Protein AF-A0A2E7HS59-F1 (afdb_monomer_lite)

Radius of gyration: 19.5 Å; chains: 1; bounding box: 44×32×65 Å

Foldseek 3Di:
DPPPPVVPCPPDVVVVVVVLQVVQLVCLLPVQLVCVLVVCVVVVPVVSVVDDSVCCCCVQQPDPDDDPDVRNVVSVCSSCVSVVVVVVVVVVVVVVVVVD

Sequence (100 aa):
MQGHEVIKNEITDWSKELWFALFFLTTGFTIWPLMVYFLGQALGLEYFSGMHLRTWAESKVYFLANDGFVRPIVRLLFLCSPYLLSLLIRFCLFYSRRNA

pLDDT: mean 82.04, std 13.68, range [43.88, 93.62]

Structure (mmCIF, N/CA/C/O backbone):
data_AF-A0A2E7HS59-F1
#
_entry.id   AF-A0A2E7HS59-F1
#
loop_
_atom_site.group_PDB
_atom_site.id
_atom_site.type_symbol
_atom_site.label_atom_id
_atom_site.label_alt_id
_atom_site.label_comp_id
_atom_site.label_asym_id
_atom_site.label_entity_id
_atom_site.label_seq_id
_atom_site.pdbx_PDB_ins_code
_atom_site.Cartn_x
_atom_site.Cartn_y
_atom_site.Cartn_z
_atom_site.occupancy
_atom_site.B_iso_or_equiv
_atom_site.auth_seq_id
_atom_site.auth_comp_id
_atom_site.auth_asym_id
_atom_site.auth_atom_id
_atom_site.pdbx_PDB_model_num
ATOM 1 N N . MET A 1 1 ? -11.972 8.245 48.141 1.00 46.62 1 MET A N 1
ATOM 2 C CA . MET A 1 1 ? -11.810 9.163 46.989 1.00 46.62 1 MET A CA 1
ATOM 3 C C . MET A 1 1 ? -11.217 8.393 45.810 1.00 46.62 1 MET A C 1
ATOM 5 O O . MET A 1 1 ? -10.053 8.565 45.497 1.00 46.62 1 MET A O 1
ATOM 9 N N . GLN A 1 2 ? -11.981 7.474 45.209 1.00 43.88 2 GLN A N 1
ATOM 10 C CA . GLN A 1 2 ? -11.437 6.515 44.227 1.00 43.88 2 GLN A CA 1
ATOM 11 C C . GLN A 1 2 ? -12.482 6.085 43.181 1.00 43.88 2 GLN A C 1
ATOM 13 O O . GLN A 1 2 ? -12.377 5.023 42.586 1.00 43.88 2 GLN A O 1
ATOM 18 N N . GLY A 1 3 ? -13.534 6.893 42.999 1.00 46.84 3 GLY A N 1
ATOM 19 C CA . GLY A 1 3 ? -14.658 6.584 42.104 1.00 46.84 3 GLY A CA 1
ATOM 20 C C . GLY A 1 3 ? -14.696 7.410 40.816 1.00 46.84 3 GLY A C 1
ATOM 21 O O . GLY A 1 3 ? -15.543 7.157 39.973 1.00 46.84 3 GLY A O 1
ATOM 22 N N . HIS A 1 4 ? -13.801 8.393 40.656 1.00 44.78 4 HIS A N 1
ATOM 23 C CA . HIS A 1 4 ? -13.846 9.348 39.538 1.00 44.78 4 HIS A CA 1
ATOM 24 C C . HIS A 1 4 ? -12.754 9.142 38.475 1.00 44.78 4 HIS A C 1
ATOM 26 O O . HIS A 1 4 ? -12.837 9.747 37.410 1.00 44.78 4 HIS A O 1
ATOM 32 N N . GLU A 1 5 ? -11.757 8.283 38.720 1.00 49.62 5 GLU A N 1
ATOM 33 C CA . GLU A 1 5 ? -10.666 8.037 37.756 1.00 49.62 5 GLU A CA 1
ATOM 34 C C . GLU A 1 5 ? -10.918 6.845 36.819 1.00 49.62 5 GLU A C 1
ATOM 36 O O . GLU A 1 5 ? -10.307 6.754 35.758 1.00 49.62 5 GLU A O 1
ATOM 41 N N . VAL A 1 6 ? -11.856 5.953 37.155 1.00 54.97 6 VAL A N 1
ATOM 42 C CA . VAL A 1 6 ? -12.132 4.744 36.354 1.00 54.97 6 VAL A CA 1
ATOM 43 C C . VAL A 1 6 ? -12.937 5.067 35.088 1.00 54.97 6 VAL A C 1
ATOM 45 O O . VAL A 1 6 ? -12.735 4.453 34.047 1.00 54.97 6 VAL A O 1
ATOM 48 N N . ILE A 1 7 ? -13.783 6.099 35.131 1.00 54.34 7 ILE A N 1
ATOM 49 C CA . ILE A 1 7 ? -14.759 6.393 34.067 1.00 54.34 7 ILE A CA 1
ATOM 50 C C . ILE A 1 7 ? -14.093 6.992 32.809 1.00 54.34 7 ILE A C 1
ATOM 52 O O . ILE A 1 7 ? -14.676 6.990 31.728 1.00 54.34 7 ILE A O 1
ATOM 56 N N . LYS A 1 8 ? -12.847 7.483 32.897 1.00 46.22 8 LYS A N 1
ATOM 57 C CA . LYS A 1 8 ? -12.182 8.152 31.763 1.00 46.22 8 LYS A CA 1
ATOM 58 C C . LYS A 1 8 ? -11.378 7.209 30.853 1.00 46.22 8 LYS A C 1
ATOM 60 O O . LYS A 1 8 ? -11.080 7.590 29.725 1.00 46.22 8 LYS A O 1
ATOM 65 N N . ASN A 1 9 ? -11.065 5.989 31.297 1.00 50.50 9 ASN A N 1
ATOM 66 C CA . ASN A 1 9 ? -10.234 5.043 30.535 1.00 50.50 9 ASN A CA 1
ATOM 67 C C . ASN A 1 9 ? -11.028 4.061 29.652 1.00 50.50 9 ASN A C 1
ATOM 69 O O . ASN A 1 9 ? -10.428 3.347 28.857 1.00 50.50 9 ASN A O 1
ATOM 73 N N . GLU A 1 10 ? -12.361 4.037 29.732 1.00 53.66 10 GLU A N 1
ATOM 74 C CA . GLU A 1 10 ? -13.192 3.081 28.976 1.00 53.66 10 GLU A CA 1
ATOM 75 C C . GLU A 1 10 ? -13.559 3.520 27.548 1.00 53.66 10 GLU A C 1
ATOM 77 O O . GLU A 1 10 ? -14.117 2.731 26.789 1.00 53.66 10 GLU A O 1
ATOM 82 N N . ILE A 1 11 ? -13.260 4.758 27.140 1.00 57.09 11 ILE A N 1
ATOM 83 C CA . ILE A 1 11 ? -13.816 5.302 25.887 1.00 57.09 11 ILE A CA 1
ATOM 84 C C . ILE A 1 11 ? -13.030 4.852 24.645 1.00 57.09 11 ILE A C 1
ATOM 86 O O . ILE A 1 11 ? -13.616 4.740 23.573 1.00 57.09 11 ILE A O 1
ATOM 90 N N . THR A 1 12 ? -11.733 4.551 24.749 1.00 61.94 12 THR A N 1
ATOM 91 C CA . THR A 1 12 ? -10.918 3.931 23.684 1.00 61.94 12 THR A CA 1
ATOM 92 C C . THR A 1 12 ? -9.586 3.501 24.289 1.00 61.94 12 THR A C 1
ATOM 94 O O . THR A 1 12 ? -8.860 4.330 24.834 1.00 61.94 12 THR A O 1
ATOM 97 N N . ASP A 1 13 ? -9.238 2.220 24.164 1.00 80.69 13 ASP A N 1
ATOM 98 C CA . ASP A 1 13 ? -7.913 1.711 24.526 1.00 80.69 13 ASP A CA 1
ATOM 99 C C . ASP A 1 13 ? -6.881 2.222 23.503 1.00 80.69 13 ASP A C 1
ATOM 101 O O . ASP A 1 13 ? -6.552 1.558 22.515 1.00 80.69 13 ASP A O 1
ATOM 105 N N . TRP A 1 14 ? -6.382 3.442 23.714 1.00 81.25 14 TRP A N 1
ATOM 106 C CA . TRP A 1 14 ? -5.438 4.106 22.808 1.00 81.25 14 TRP A CA 1
ATOM 107 C C . TRP A 1 14 ? -4.182 3.276 22.546 1.00 81.25 14 TRP A C 1
ATOM 109 O O . TRP A 1 14 ? -3.641 3.305 21.443 1.00 81.25 14 TRP A O 1
ATOM 119 N N . SER A 1 15 ? -3.746 2.478 23.524 1.00 84.31 15 SER A N 1
ATOM 120 C CA . SER A 1 15 ? -2.634 1.544 23.353 1.00 84.31 15 SER A CA 1
ATOM 121 C C . SER A 1 15 ? -2.938 0.466 22.312 1.00 84.31 15 SER A C 1
ATOM 123 O O . SER A 1 15 ? -2.078 0.169 21.486 1.00 84.31 15 SER A O 1
ATOM 125 N N . LYS A 1 16 ? -4.151 -0.104 22.302 1.00 84.19 16 LYS A N 1
ATOM 126 C CA . LYS A 1 16 ? -4.541 -1.117 21.306 1.00 84.19 16 LYS A CA 1
ATOM 127 C C . LYS A 1 16 ? -4.628 -0.508 19.913 1.00 84.19 16 LYS A C 1
ATOM 129 O O . LYS A 1 16 ? -4.155 -1.120 18.960 1.00 84.19 16 LYS A O 1
ATOM 134 N N . GLU A 1 17 ? -5.182 0.697 19.799 1.00 85.69 17 GLU A N 1
ATOM 135 C CA . GLU A 1 17 ? -5.299 1.377 18.508 1.00 85.69 17 GLU A CA 1
ATOM 136 C C . GLU A 1 17 ? -3.928 1.797 17.960 1.00 85.69 17 GLU A C 1
ATOM 138 O O . GLU A 1 17 ? -3.670 1.641 16.769 1.00 85.69 17 GLU A O 1
ATOM 143 N N . LEU A 1 18 ? -3.001 2.219 18.828 1.00 88.56 18 LEU A N 1
ATOM 144 C CA . LEU A 1 18 ? -1.616 2.489 18.444 1.00 88.56 18 LEU A CA 1
ATOM 145 C C . LEU A 1 18 ? -0.912 1.223 17.940 1.00 88.56 18 LEU A C 1
ATOM 147 O O . LEU A 1 18 ? -0.293 1.253 16.879 1.00 88.56 18 LEU A O 1
ATOM 151 N N . TRP A 1 19 ? -1.022 0.106 18.668 1.00 89.81 19 TRP A N 1
ATOM 152 C CA . TRP A 1 19 ? -0.457 -1.181 18.244 1.00 89.81 19 TRP A CA 1
ATOM 153 C C . TRP A 1 19 ? -1.031 -1.645 16.911 1.00 89.81 19 TRP A C 1
ATOM 155 O O . TRP A 1 19 ? -0.303 -2.147 16.054 1.00 89.81 19 TRP A O 1
ATOM 165 N N . PHE A 1 20 ? -2.328 -1.437 16.718 1.00 88.69 20 PHE A N 1
ATOM 166 C CA . PHE A 1 20 ? -3.001 -1.742 15.472 1.00 88.69 20 PHE A CA 1
ATOM 167 C C . PHE A 1 20 ? -2.475 -0.884 14.321 1.00 88.69 20 PHE A C 1
ATOM 169 O O . PHE A 1 20 ? -2.068 -1.419 13.290 1.00 88.69 20 PHE A O 1
ATOM 176 N N . ALA A 1 21 ? -2.416 0.436 14.508 1.00 88.12 21 ALA A N 1
ATOM 177 C CA . ALA A 1 21 ? -1.848 1.347 13.526 1.00 88.12 21 ALA A CA 1
ATOM 178 C C . ALA A 1 21 ? -0.413 0.939 13.178 1.00 88.12 21 ALA A C 1
ATOM 180 O O . ALA A 1 21 ? -0.097 0.794 12.002 1.00 88.12 21 ALA A O 1
ATOM 181 N N . LEU A 1 22 ? 0.419 0.648 14.181 1.00 91.31 22 LEU A N 1
ATOM 182 C CA . LEU A 1 22 ? 1.804 0.229 13.993 1.00 91.31 22 LEU A CA 1
ATOM 183 C C . LEU A 1 22 ? 1.914 -1.072 13.186 1.00 91.31 22 LEU A C 1
ATOM 185 O O . LEU A 1 22 ? 2.711 -1.151 12.254 1.00 91.31 22 LEU A O 1
ATOM 189 N N . PHE A 1 23 ? 1.099 -2.080 13.497 1.00 91.75 23 PHE A N 1
ATOM 190 C CA . PHE A 1 23 ? 1.100 -3.361 12.790 1.00 91.75 23 PHE A CA 1
ATOM 191 C C . PHE A 1 23 ? 0.739 -3.202 11.306 1.00 91.75 23 PHE A C 1
ATOM 193 O O . PHE A 1 23 ? 1.416 -3.734 10.425 1.00 91.75 23 PHE A O 1
ATOM 200 N N . PHE A 1 24 ? -0.299 -2.425 11.004 1.00 90.50 24 PHE A N 1
ATOM 201 C CA . PHE A 1 24 ? -0.737 -2.229 9.624 1.00 90.50 24 PHE A CA 1
ATOM 202 C C . PHE A 1 24 ? 0.162 -1.268 8.844 1.00 90.50 24 PHE A C 1
ATOM 204 O O . PHE A 1 24 ? 0.387 -1.501 7.657 1.00 90.50 24 PHE A O 1
ATOM 211 N N . LEU A 1 25 ? 0.727 -0.239 9.485 1.00 89.94 25 LEU A N 1
ATOM 212 C CA . LEU A 1 25 ? 1.726 0.620 8.849 1.00 89.94 25 LEU A CA 1
ATOM 213 C C . LEU A 1 25 ? 2.997 -0.170 8.540 1.00 89.94 25 LEU A C 1
ATOM 215 O O . LEU A 1 25 ? 3.478 -0.128 7.417 1.00 89.94 25 LEU A O 1
ATOM 219 N N . THR A 1 26 ? 3.528 -0.938 9.493 1.00 91.75 26 THR A N 1
ATOM 220 C CA . THR A 1 26 ? 4.728 -1.757 9.249 1.00 91.75 26 THR A CA 1
ATOM 221 C C . THR A 1 26 ? 4.477 -2.776 8.141 1.00 91.75 26 THR A C 1
ATOM 223 O O . THR A 1 26 ? 5.289 -2.881 7.223 1.00 91.75 26 THR A O 1
ATOM 226 N N . THR A 1 27 ? 3.315 -3.435 8.137 1.00 92.56 27 THR A N 1
ATOM 227 C CA . THR A 1 27 ? 2.887 -4.323 7.042 1.00 92.56 27 THR A CA 1
ATOM 228 C C . THR A 1 27 ? 2.803 -3.578 5.705 1.00 92.56 27 THR A C 1
ATOM 230 O O . THR A 1 27 ? 3.284 -4.079 4.691 1.00 92.56 27 THR A O 1
ATOM 233 N N . GLY A 1 28 ? 2.252 -2.363 5.691 1.00 90.56 28 GLY A N 1
ATOM 234 C CA . GLY A 1 28 ? 2.146 -1.510 4.503 1.00 90.56 28 GLY A CA 1
ATOM 235 C C . GLY A 1 28 ? 3.471 -1.015 3.945 1.00 90.56 28 GLY A C 1
ATOM 236 O O . GLY A 1 28 ? 3.638 -0.915 2.732 1.00 90.56 28 GLY A O 1
ATOM 237 N N . PHE A 1 29 ? 4.445 -0.781 4.816 1.00 87.56 29 PHE A N 1
ATOM 238 C CA . PHE A 1 29 ? 5.773 -0.342 4.415 1.00 87.56 29 PHE A CA 1
ATOM 239 C C . PHE A 1 29 ? 6.720 -1.488 4.070 1.00 87.56 29 PHE A C 1
ATOM 241 O O . PHE A 1 29 ? 7.726 -1.225 3.424 1.00 87.56 29 PHE A O 1
ATOM 248 N N . THR A 1 30 ? 6.434 -2.733 4.456 1.00 90.25 30 THR A N 1
ATOM 249 C CA . THR A 1 30 ? 7.352 -3.869 4.249 1.00 90.25 30 THR A CA 1
ATOM 250 C C . THR A 1 30 ? 6.750 -4.951 3.358 1.00 90.25 30 THR A C 1
ATOM 252 O O . THR A 1 30 ? 7.247 -5.202 2.264 1.00 90.25 30 THR A O 1
ATOM 255 N N . ILE A 1 31 ? 5.656 -5.570 3.796 1.00 92.25 31 ILE A N 1
ATOM 256 C CA . ILE A 1 31 ? 5.058 -6.756 3.172 1.00 92.25 31 ILE A CA 1
ATOM 257 C C . ILE A 1 31 ? 4.198 -6.376 1.963 1.00 92.25 31 ILE A C 1
ATOM 259 O O . ILE A 1 31 ? 4.212 -7.067 0.947 1.00 92.25 31 ILE A O 1
ATOM 263 N N . TRP A 1 32 ? 3.456 -5.271 2.042 1.00 92.56 32 TRP A N 1
ATOM 264 C CA . TRP A 1 32 ? 2.517 -4.868 0.994 1.00 92.56 32 TRP A CA 1
ATOM 265 C C . TRP A 1 32 ? 3.172 -4.649 -0.383 1.00 92.56 32 TRP A C 1
ATOM 267 O O . TRP A 1 32 ? 2.685 -5.233 -1.355 1.00 92.56 32 TRP A O 1
ATOM 277 N N . PRO A 1 33 ? 4.298 -3.914 -0.515 1.00 91.19 33 PRO A N 1
ATOM 278 C CA . PRO A 1 33 ? 4.965 -3.753 -1.805 1.00 91.19 33 PRO A CA 1
ATOM 279 C C . PRO A 1 33 ? 5.456 -5.086 -2.381 1.00 91.19 33 PRO A C 1
ATOM 281 O O . PRO A 1 33 ? 5.330 -5.314 -3.582 1.00 91.19 33 PRO A O 1
ATOM 284 N N . LEU A 1 34 ? 5.961 -5.989 -1.530 1.00 92.44 34 LEU A N 1
ATOM 285 C CA . LEU A 1 34 ? 6.383 -7.333 -1.935 1.00 92.44 34 LEU A CA 1
ATOM 286 C C . LEU A 1 34 ? 5.205 -8.140 -2.485 1.00 92.44 34 LEU A C 1
ATOM 288 O O . LEU A 1 34 ? 5.320 -8.724 -3.561 1.00 92.44 34 LEU A O 1
ATOM 292 N N . MET A 1 35 ? 4.065 -8.138 -1.786 1.00 93.00 35 MET A N 1
ATOM 293 C CA . MET A 1 35 ? 2.866 -8.837 -2.253 1.00 93.00 35 MET A CA 1
ATOM 294 C C . MET A 1 35 ? 2.413 -8.324 -3.617 1.00 93.00 35 MET A C 1
ATOM 296 O O . MET A 1 35 ? 2.145 -9.126 -4.503 1.00 93.00 35 MET A O 1
ATOM 300 N N . VAL A 1 36 ? 2.375 -7.003 -3.813 1.00 92.31 36 VAL A N 1
ATOM 301 C CA . VAL A 1 36 ? 1.973 -6.408 -5.096 1.00 92.31 36 VAL A CA 1
ATOM 302 C C . VAL A 1 36 ? 2.955 -6.765 -6.211 1.00 92.31 36 VAL A C 1
ATOM 304 O O . VAL A 1 36 ? 2.527 -7.111 -7.310 1.00 92.31 36 VAL A O 1
ATOM 307 N N . TYR A 1 37 ? 4.257 -6.728 -5.932 1.00 92.06 37 TYR A N 1
ATOM 308 C CA . TYR A 1 37 ? 5.283 -7.073 -6.909 1.00 92.06 37 TYR A CA 1
ATOM 309 C C . TYR A 1 37 ? 5.178 -8.535 -7.362 1.00 92.06 37 TYR A C 1
ATOM 311 O O . TYR A 1 37 ? 5.092 -8.807 -8.559 1.00 92.06 37 TYR A O 1
ATOM 319 N N . PHE A 1 38 ? 5.138 -9.480 -6.418 1.00 91.94 38 PHE A N 1
ATOM 320 C CA . PHE A 1 38 ? 5.058 -10.904 -6.751 1.00 91.94 38 PHE A CA 1
ATOM 321 C C . PHE A 1 38 ? 3.708 -11.287 -7.351 1.00 91.94 38 PHE A C 1
ATOM 323 O O . PHE A 1 38 ? 3.666 -12.118 -8.254 1.00 91.94 38 PHE A O 1
ATOM 330 N N . LEU A 1 39 ? 2.615 -10.653 -6.920 1.00 92.81 39 LEU A N 1
ATOM 331 C CA . LEU A 1 39 ? 1.311 -10.824 -7.555 1.00 92.81 39 LEU A CA 1
ATOM 332 C C . LEU A 1 39 ? 1.342 -10.339 -9.008 1.00 92.81 39 LEU A C 1
ATOM 334 O O . LEU A 1 39 ? 0.846 -11.027 -9.894 1.00 92.81 39 LEU A O 1
ATOM 338 N N . GLY A 1 40 ? 1.966 -9.190 -9.273 1.00 89.94 40 GLY A N 1
ATOM 339 C CA . GLY A 1 40 ? 2.143 -8.677 -10.629 1.00 89.94 40 GLY A CA 1
ATOM 340 C C . GLY A 1 40 ? 2.974 -9.608 -11.513 1.00 89.94 40 GLY A C 1
ATOM 341 O O . GLY A 1 40 ? 2.619 -9.824 -12.671 1.00 89.94 40 GLY A O 1
ATOM 342 N N . GLN A 1 41 ? 4.028 -10.215 -10.961 1.00 90.44 41 GLN A N 1
ATOM 343 C CA . GLN A 1 41 ? 4.796 -11.249 -11.659 1.00 90.44 41 GLN A CA 1
ATOM 344 C C . GLN A 1 41 ? 3.971 -12.515 -11.917 1.00 90.44 41 GLN A C 1
ATOM 346 O O . GLN A 1 41 ? 4.003 -13.042 -13.025 1.00 90.44 41 GLN A O 1
ATOM 351 N N . ALA A 1 42 ? 3.197 -12.978 -10.932 1.00 92.00 42 ALA A N 1
ATOM 352 C CA . ALA A 1 42 ? 2.335 -14.152 -11.071 1.00 92.00 42 ALA A CA 1
ATOM 353 C C . ALA A 1 42 ? 1.228 -13.948 -12.120 1.00 92.00 42 ALA A C 1
ATOM 355 O O . ALA A 1 42 ? 0.852 -14.889 -12.812 1.00 92.00 42 ALA A O 1
ATOM 356 N N . LEU A 1 43 ? 0.740 -12.714 -12.268 1.00 92.81 43 LEU A N 1
ATOM 357 C CA . LEU A 1 43 ? -0.223 -12.318 -13.299 1.00 92.81 43 LEU A CA 1
ATOM 358 C C . LEU A 1 43 ? 0.416 -12.087 -14.681 1.00 92.81 43 LEU A C 1
ATOM 360 O O . LEU A 1 43 ? -0.298 -11.767 -15.627 1.00 92.81 43 LEU A O 1
ATOM 364 N N . GLY A 1 44 ? 1.740 -12.230 -14.815 1.00 89.12 44 GLY A N 1
ATOM 365 C CA . GLY A 1 44 ? 2.446 -12.058 -16.087 1.00 89.12 44 GLY A CA 1
ATOM 366 C C . GLY A 1 44 ? 2.517 -10.609 -16.574 1.00 89.12 44 GLY A C 1
ATOM 367 O O . GLY A 1 44 ? 2.674 -10.369 -17.768 1.00 89.12 44 GLY A O 1
ATOM 368 N N . LEU A 1 45 ? 2.394 -9.623 -15.680 1.00 88.75 45 LEU A N 1
ATOM 369 C CA . LEU A 1 45 ? 2.490 -8.216 -16.059 1.00 88.75 45 LEU A CA 1
ATOM 370 C C . LEU A 1 45 ? 3.931 -7.879 -16.468 1.00 88.75 45 LEU A C 1
ATOM 372 O O . LEU A 1 45 ? 4.838 -7.869 -15.630 1.00 88.75 45 LEU A O 1
ATOM 376 N N . GLU A 1 46 ? 4.135 -7.524 -17.740 1.00 86.81 46 GLU A N 1
ATOM 377 C CA . GLU A 1 46 ? 5.456 -7.185 -18.299 1.00 86.81 46 GLU A CA 1
ATOM 378 C C . GLU A 1 46 ? 6.182 -6.096 -17.495 1.00 86.81 46 GLU A C 1
ATOM 380 O O . GLU A 1 46 ? 7.400 -6.152 -17.320 1.00 86.81 46 GLU A O 1
ATOM 385 N N . TYR A 1 47 ? 5.422 -5.159 -16.915 1.00 84.19 47 TYR A N 1
ATOM 386 C CA . TYR A 1 47 ? 5.933 -4.113 -16.028 1.00 84.19 47 TYR A CA 1
ATOM 387 C C . TYR A 1 47 ? 6.772 -4.663 -14.858 1.00 84.19 47 TYR A C 1
ATOM 389 O O . TYR A 1 47 ? 7.797 -4.082 -14.507 1.00 84.19 47 TYR A O 1
ATOM 397 N N . PHE A 1 48 ? 6.353 -5.786 -14.265 1.00 83.81 48 PHE A N 1
ATOM 398 C CA . PHE A 1 48 ? 7.040 -6.434 -13.142 1.00 83.81 48 PHE A CA 1
ATOM 399 C C . PHE A 1 48 ? 7.992 -7.552 -13.583 1.00 83.81 48 PHE A C 1
ATOM 401 O O . PHE A 1 48 ? 8.890 -7.931 -12.831 1.00 83.81 48 PHE A O 1
ATOM 408 N N . SER A 1 49 ? 7.815 -8.086 -14.793 1.00 79.19 49 SER A N 1
ATOM 409 C CA . SER A 1 49 ? 8.723 -9.087 -15.361 1.00 79.19 49 SER A CA 1
ATOM 410 C C . SER A 1 49 ? 10.029 -8.468 -15.867 1.00 79.19 49 SER A C 1
ATOM 412 O O . SER A 1 49 ? 11.073 -9.109 -15.796 1.00 79.19 49 SER A O 1
ATOM 414 N N . GLY A 1 50 ? 9.985 -7.236 -16.383 1.00 83.69 50 GLY A N 1
ATOM 415 C CA . GLY A 1 50 ? 11.152 -6.547 -16.945 1.00 83.69 50 GLY A CA 1
ATOM 416 C C . GLY A 1 50 ? 11.966 -5.723 -15.941 1.00 83.69 50 GLY A C 1
ATOM 417 O O . GLY A 1 50 ? 13.010 -5.183 -16.302 1.00 83.69 50 GLY A O 1
ATOM 418 N N . MET A 1 51 ? 11.507 -5.588 -14.693 1.00 87.00 51 MET A N 1
ATOM 419 C CA . MET A 1 51 ? 12.122 -4.719 -13.686 1.00 87.00 51 MET A CA 1
ATOM 420 C C . MET A 1 51 ? 12.485 -5.507 -12.430 1.00 87.00 51 MET A C 1
ATOM 422 O O . MET A 1 51 ? 11.639 -6.186 -11.864 1.00 87.00 51 MET A O 1
ATOM 426 N N . HIS A 1 52 ? 13.723 -5.370 -11.948 1.00 88.06 52 HIS A N 1
ATOM 427 C CA . HIS A 1 52 ? 14.136 -5.985 -10.686 1.00 88.06 52 HIS A CA 1
ATOM 428 C C . HIS A 1 52 ? 13.396 -5.382 -9.482 1.00 88.06 52 HIS A C 1
ATOM 430 O O . HIS A 1 52 ? 13.256 -4.161 -9.376 1.00 88.06 52 HIS A O 1
ATOM 436 N N . LEU A 1 53 ? 13.038 -6.241 -8.517 1.00 87.06 53 LEU A N 1
ATOM 437 C CA . LEU A 1 53 ? 12.374 -5.880 -7.257 1.00 87.06 53 LEU A CA 1
ATOM 438 C C . LEU A 1 53 ? 13.028 -4.683 -6.564 1.00 87.06 53 LEU A C 1
ATOM 440 O O . LEU A 1 53 ? 12.336 -3.754 -6.157 1.00 87.06 53 LEU A O 1
ATOM 444 N N . ARG A 1 54 ? 14.362 -4.688 -6.457 1.00 87.75 54 ARG A N 1
ATOM 445 C CA . ARG A 1 54 ? 15.119 -3.602 -5.825 1.00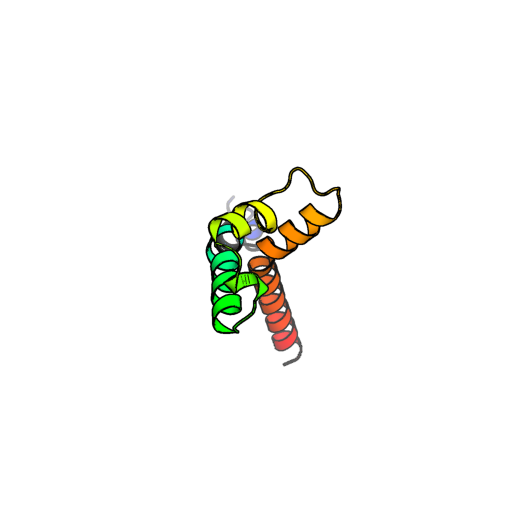 87.75 54 ARG A CA 1
ATOM 446 C C . ARG A 1 54 ? 14.899 -2.274 -6.542 1.00 87.75 54 ARG A C 1
ATOM 448 O O . ARG A 1 54 ? 14.547 -1.287 -5.909 1.00 87.75 54 ARG A O 1
ATOM 455 N N . THR A 1 55 ? 15.069 -2.264 -7.862 1.00 87.62 55 THR A N 1
ATOM 456 C CA . THR A 1 55 ? 14.904 -1.063 -8.686 1.00 87.62 55 THR A CA 1
ATOM 457 C C . THR A 1 55 ? 13.476 -0.542 -8.613 1.00 87.62 55 THR A C 1
ATOM 459 O O . THR A 1 55 ? 13.269 0.666 -8.516 1.00 87.62 55 THR A O 1
ATOM 462 N N . TRP A 1 56 ? 12.487 -1.435 -8.612 1.00 90.38 56 TRP A N 1
ATOM 463 C CA . TRP A 1 56 ? 11.087 -1.063 -8.451 1.00 90.38 56 TRP A CA 1
ATOM 464 C C . TRP A 1 56 ? 10.811 -0.453 -7.069 1.00 90.38 56 TRP A C 1
ATOM 466 O O . TRP A 1 56 ? 10.250 0.639 -6.978 1.00 90.38 56 TRP A O 1
ATOM 476 N N . ALA A 1 57 ? 11.255 -1.113 -5.999 1.00 87.88 57 ALA A N 1
ATOM 477 C CA . ALA A 1 57 ? 11.059 -0.654 -4.631 1.00 87.88 57 ALA A CA 1
ATOM 478 C C . ALA A 1 57 ? 11.713 0.714 -4.396 1.00 87.88 57 ALA A C 1
ATOM 480 O O . ALA A 1 57 ? 11.054 1.646 -3.935 1.00 87.88 57 ALA A O 1
ATOM 481 N N . GLU A 1 58 ? 12.985 0.860 -4.773 1.00 86.94 58 GLU A N 1
ATOM 482 C CA . GLU A 1 58 ? 13.718 2.113 -4.628 1.00 86.94 58 GLU A CA 1
ATOM 483 C C . GLU A 1 58 ? 13.063 3.205 -5.474 1.00 86.94 58 GLU A C 1
ATOM 485 O O . GLU A 1 58 ? 12.605 4.190 -4.916 1.00 86.94 58 GLU A O 1
ATOM 490 N N . SER A 1 59 ? 12.922 3.025 -6.790 1.00 83.25 59 SER A N 1
ATOM 491 C CA . SER A 1 59 ? 12.518 4.119 -7.688 1.00 83.25 59 SER A CA 1
ATOM 492 C C . SER A 1 59 ? 11.020 4.450 -7.694 1.00 83.25 59 SER A C 1
ATOM 494 O O . SER A 1 59 ? 10.652 5.579 -8.026 1.00 83.25 59 SER A O 1
ATOM 496 N N . LYS A 1 60 ? 10.138 3.490 -7.380 1.00 83.69 60 LYS A N 1
ATOM 497 C CA . LYS A 1 60 ? 8.678 3.656 -7.524 1.00 83.69 60 LYS A CA 1
ATOM 498 C C . LYS A 1 60 ? 7.924 3.681 -6.206 1.00 83.69 60 LYS A C 1
ATOM 500 O O . LYS A 1 60 ? 6.915 4.382 -6.141 1.00 83.69 60 LYS A O 1
ATOM 505 N N . VAL A 1 61 ? 8.383 2.939 -5.200 1.00 84.56 61 VAL A N 1
ATOM 506 C CA . VAL A 1 61 ? 7.667 2.788 -3.924 1.00 84.56 61 VAL A CA 1
ATOM 507 C C . VAL A 1 61 ? 8.202 3.765 -2.881 1.00 84.56 61 VAL A C 1
ATOM 509 O O . VAL A 1 61 ? 7.436 4.581 -2.375 1.00 84.56 61 VAL A O 1
ATOM 512 N N . TYR A 1 62 ? 9.505 3.727 -2.591 1.00 82.94 62 TYR A N 1
ATOM 513 C CA . TYR A 1 62 ? 10.091 4.473 -1.469 1.00 82.94 62 TYR A CA 1
ATOM 514 C C . TYR A 1 62 ? 10.672 5.837 -1.838 1.00 82.94 62 TYR A C 1
ATOM 516 O O . TYR A 1 62 ?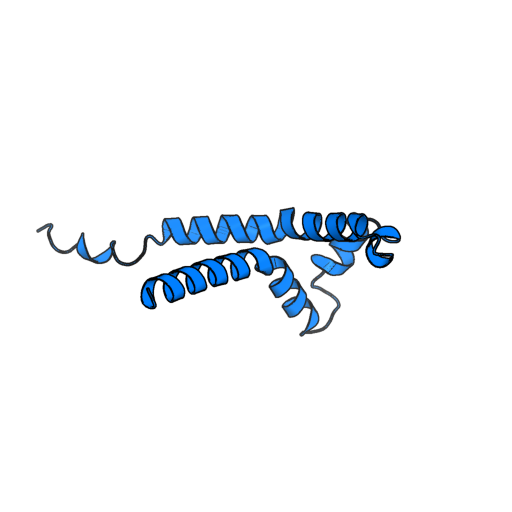 10.839 6.688 -0.965 1.00 82.94 62 TYR A O 1
ATOM 524 N N . PHE A 1 63 ? 10.997 6.081 -3.106 1.00 76.31 63 PHE A N 1
ATOM 525 C CA . PHE A 1 63 ? 11.586 7.355 -3.495 1.00 76.31 63 PHE A CA 1
ATOM 526 C C . PHE A 1 63 ? 10.575 8.498 -3.361 1.00 76.31 63 PHE A C 1
ATOM 528 O O . PHE A 1 63 ? 9.587 8.562 -4.089 1.00 76.31 63 PHE A O 1
ATOM 535 N N . LEU A 1 64 ? 10.825 9.419 -2.432 1.00 65.00 64 LEU A N 1
ATOM 536 C CA . LEU A 1 64 ? 9.972 10.588 -2.179 1.00 65.00 64 LEU A CA 1
ATOM 537 C C . LEU A 1 64 ? 10.516 11.891 -2.795 1.00 65.00 64 LEU A C 1
ATOM 539 O O . LEU A 1 64 ? 9.819 12.899 -2.783 1.00 65.00 64 LEU A O 1
ATOM 543 N N . ALA A 1 65 ? 11.746 11.894 -3.320 1.00 62.59 65 ALA A N 1
ATOM 544 C CA . ALA A 1 65 ? 12.533 13.125 -3.420 1.00 62.59 65 ALA A CA 1
ATOM 545 C C . ALA A 1 65 ? 12.483 13.888 -4.762 1.00 62.59 65 ALA A C 1
ATOM 547 O O . ALA A 1 65 ? 12.898 15.040 -4.780 1.00 62.59 65 ALA A O 1
ATOM 548 N N . ASN A 1 66 ? 12.005 13.315 -5.878 1.00 59.25 66 ASN A N 1
ATOM 549 C CA . ASN A 1 66 ? 12.197 13.946 -7.207 1.00 59.25 66 ASN A CA 1
ATOM 550 C C . ASN A 1 66 ? 10.935 14.061 -8.081 1.00 59.25 66 ASN A C 1
ATOM 552 O O . ASN A 1 66 ? 11.023 14.151 -9.299 1.00 59.25 66 ASN A O 1
ATOM 556 N N . ASP A 1 67 ? 9.746 13.991 -7.487 1.00 59.53 67 ASP A N 1
ATOM 557 C CA . ASP A 1 67 ? 8.511 13.716 -8.231 1.00 59.53 67 ASP A CA 1
ATOM 558 C C . ASP A 1 67 ? 7.370 14.702 -7.878 1.00 59.53 67 ASP A C 1
ATOM 560 O O . ASP A 1 67 ? 6.212 14.319 -7.751 1.00 59.53 67 ASP A O 1
ATOM 564 N N . GLY A 1 68 ? 7.664 15.997 -7.718 1.00 71.62 68 GLY A N 1
ATOM 565 C CA . GLY A 1 68 ? 6.647 17.027 -7.434 1.00 71.62 68 GLY A CA 1
ATOM 566 C C . GLY A 1 68 ? 5.809 16.765 -6.165 1.00 71.62 68 GLY A C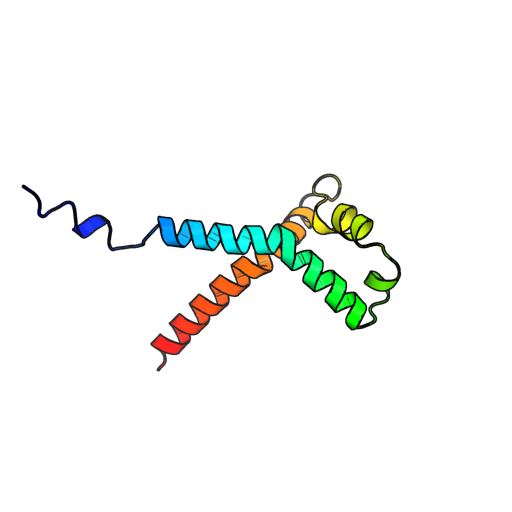 1
ATOM 567 O O . GLY A 1 68 ? 6.131 15.902 -5.356 1.00 71.62 68 GLY A O 1
ATOM 568 N N . PHE A 1 69 ? 4.719 17.518 -5.965 1.00 71.12 69 PHE A N 1
ATOM 569 C CA . PHE A 1 69 ? 3.905 17.418 -4.737 1.00 71.12 69 PHE A CA 1
ATOM 570 C C . PHE A 1 69 ? 2.902 16.246 -4.745 1.00 71.12 6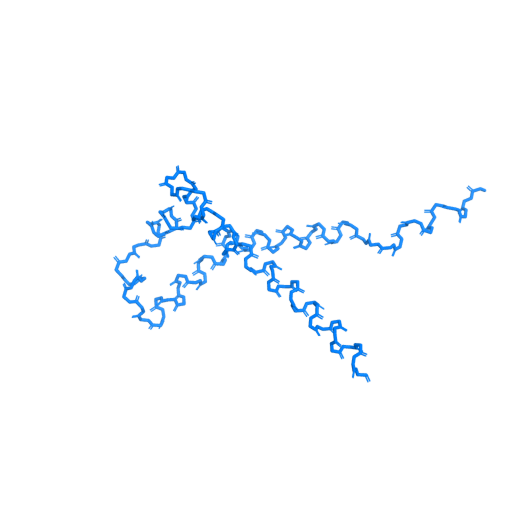9 PHE A C 1
ATOM 572 O O . PHE A 1 69 ? 2.617 15.654 -3.710 1.00 71.12 69 PHE A O 1
ATOM 579 N N . VAL A 1 70 ? 2.367 15.877 -5.914 1.00 75.88 70 VAL A N 1
ATOM 580 C CA . VAL A 1 70 ? 1.233 14.932 -6.015 1.00 75.88 70 VAL A CA 1
ATOM 581 C C . VAL A 1 70 ? 1.670 13.464 -5.944 1.00 75.88 70 VAL A C 1
ATOM 583 O O . VAL A 1 70 ? 1.023 12.644 -5.296 1.00 75.88 70 VAL A O 1
ATOM 586 N N . ARG A 1 71 ? 2.783 13.101 -6.589 1.00 80.56 71 ARG A N 1
ATOM 587 C CA . ARG A 1 71 ? 3.265 11.710 -6.633 1.00 80.56 71 ARG A CA 1
ATOM 588 C C . ARG A 1 71 ? 3.679 11.136 -5.272 1.00 80.56 71 ARG A C 1
ATOM 590 O O . ARG A 1 71 ? 3.342 9.975 -5.038 1.00 80.56 71 ARG A O 1
ATOM 597 N N . PRO A 1 72 ? 4.353 11.867 -4.360 1.00 82.62 72 PRO A N 1
ATOM 598 C CA . PRO A 1 72 ? 4.665 11.321 -3.041 1.00 82.62 72 PRO A CA 1
ATOM 599 C C . PRO A 1 72 ? 3.402 11.046 -2.217 1.00 82.62 72 PRO A C 1
ATOM 601 O O . PRO A 1 72 ? 3.371 10.059 -1.491 1.00 82.62 72 PRO A O 1
ATOM 604 N N . ILE A 1 73 ? 2.334 11.838 -2.381 1.00 84.75 73 ILE A N 1
ATOM 605 C CA . ILE A 1 73 ? 1.047 11.596 -1.708 1.00 84.75 73 ILE A CA 1
ATOM 606 C C . ILE A 1 73 ? 0.421 10.290 -2.198 1.00 84.75 73 ILE A C 1
ATOM 608 O O . ILE A 1 73 ? -0.002 9.474 -1.386 1.00 84.75 73 ILE A O 1
ATOM 612 N N . VAL A 1 74 ? 0.404 10.053 -3.513 1.00 86.62 74 VAL A N 1
ATOM 613 C CA . VAL A 1 74 ? -0.133 8.805 -4.083 1.00 86.62 74 VAL A CA 1
ATOM 614 C C . VAL A 1 74 ? 0.669 7.592 -3.611 1.00 86.62 74 VAL A C 1
ATOM 616 O O . VAL A 1 74 ? 0.081 6.576 -3.248 1.00 86.62 74 VAL A O 1
ATOM 619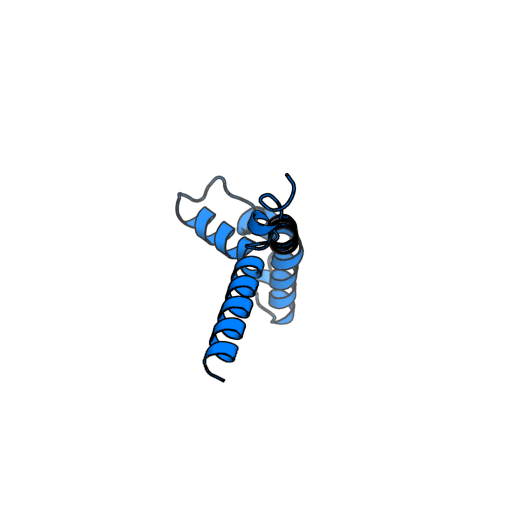 N N . ARG A 1 75 ? 2.003 7.702 -3.555 1.00 86.69 75 ARG A N 1
ATOM 620 C CA . ARG A 1 75 ? 2.868 6.649 -3.001 1.00 86.69 75 ARG A CA 1
ATOM 621 C C . ARG A 1 75 ? 2.545 6.403 -1.532 1.00 86.69 75 ARG A C 1
ATOM 623 O O . ARG A 1 75 ? 2.312 5.267 -1.146 1.00 86.69 75 ARG A O 1
ATOM 630 N N . LEU A 1 76 ? 2.444 7.452 -0.724 1.00 87.69 76 LEU A N 1
ATOM 631 C CA . LEU A 1 76 ? 2.130 7.321 0.696 1.00 87.69 76 LEU A CA 1
ATOM 632 C C . LEU A 1 76 ? 0.744 6.702 0.925 1.00 87.69 76 LEU A C 1
ATOM 634 O O . LEU A 1 76 ? 0.606 5.821 1.767 1.00 87.69 76 LEU A O 1
ATOM 638 N N . LEU A 1 77 ? -0.261 7.079 0.129 1.00 88.00 77 LEU A N 1
ATOM 639 C CA . LEU A 1 77 ? -1.577 6.435 0.140 1.00 88.00 77 LEU A CA 1
ATOM 640 C C . LEU A 1 77 ? -1.493 4.955 -0.248 1.00 88.00 77 LEU A C 1
ATOM 642 O O . LEU A 1 77 ? -2.151 4.127 0.377 1.00 88.00 77 LEU A O 1
ATOM 646 N N . PHE A 1 78 ? -0.657 4.606 -1.228 1.00 90.19 78 PHE A N 1
ATOM 647 C CA . PHE A 1 78 ? -0.416 3.216 -1.607 1.00 90.19 78 PHE A CA 1
ATOM 648 C C . PHE A 1 78 ? 0.250 2.410 -0.481 1.00 90.19 78 PHE A C 1
ATOM 650 O O . PHE A 1 78 ? -0.186 1.295 -0.208 1.00 90.19 78 PHE A O 1
ATOM 657 N N . LEU A 1 79 ? 1.255 2.958 0.212 1.00 90.25 79 LEU A N 1
ATOM 658 C CA . LEU A 1 79 ? 1.884 2.288 1.360 1.00 90.25 79 LEU A CA 1
ATOM 659 C C . LEU A 1 79 ? 0.942 2.196 2.570 1.00 90.25 79 LEU A C 1
ATOM 661 O O . LEU A 1 79 ? 0.969 1.209 3.298 1.00 90.25 79 LEU A O 1
ATOM 665 N N . CYS A 1 80 ? 0.067 3.182 2.768 1.00 91.31 80 CYS A N 1
ATOM 666 C CA . CYS A 1 80 ? -0.967 3.156 3.804 1.00 91.31 80 CYS A CA 1
ATOM 667 C C . CYS A 1 80 ? -2.194 2.311 3.421 1.00 91.31 80 CYS A C 1
ATOM 669 O O . CYS A 1 80 ? -3.090 2.139 4.247 1.00 91.31 80 CYS A O 1
ATOM 671 N N . SER A 1 81 ? -2.242 1.759 2.205 1.00 90.38 81 SER A N 1
ATOM 672 C CA . SER A 1 81 ? -3.355 0.951 1.699 1.00 90.38 81 SER A CA 1
ATOM 673 C C . SER A 1 81 ? -3.828 -0.143 2.668 1.00 90.38 81 SER A C 1
ATOM 675 O O . SER A 1 81 ? -5.021 -0.167 2.964 1.00 90.38 81 SER A O 1
ATOM 677 N N . PRO A 1 82 ? -2.969 -1.011 3.246 1.00 89.94 82 PRO A N 1
ATOM 678 C CA . PRO A 1 82 ? -3.454 -2.052 4.155 1.00 89.94 82 PRO A CA 1
ATOM 679 C C . PRO A 1 82 ? -4.059 -1.493 5.445 1.00 89.94 82 PRO A C 1
ATOM 681 O O . PRO A 1 82 ? -5.013 -2.065 5.971 1.00 89.94 82 PRO A O 1
ATOM 684 N N . TYR A 1 83 ? -3.560 -0.358 5.939 1.00 90.38 83 TYR A N 1
ATOM 685 C CA . TYR A 1 83 ? -4.165 0.322 7.082 1.00 90.38 83 TYR A CA 1
ATOM 686 C C . TYR A 1 83 ? -5.543 0.891 6.728 1.00 90.38 83 TYR A C 1
ATOM 688 O O . TYR A 1 83 ? -6.514 0.654 7.447 1.00 90.38 83 TYR A O 1
ATOM 696 N N . LEU A 1 84 ? -5.658 1.569 5.582 1.00 90.38 84 LEU A N 1
ATOM 697 C CA . LEU A 1 84 ? -6.930 2.101 5.089 1.00 90.38 84 LEU A CA 1
ATOM 698 C C . LEU A 1 84 ? -7.949 0.988 4.828 1.00 90.38 84 LEU A C 1
ATOM 700 O O . LEU A 1 84 ? -9.094 1.103 5.251 1.00 90.38 84 LEU A O 1
ATOM 704 N N . LEU A 1 85 ? -7.533 -0.114 4.200 1.00 90.50 85 LEU A N 1
ATOM 705 C CA . LEU A 1 85 ? -8.377 -1.283 3.958 1.00 90.50 85 LEU A CA 1
ATOM 706 C C . LEU A 1 85 ? -8.922 -1.848 5.269 1.00 90.50 85 LEU A C 1
ATOM 708 O O . LEU A 1 85 ? -10.107 -2.148 5.378 1.00 90.50 85 LEU A O 1
ATOM 712 N N . SER A 1 86 ? -8.071 -1.951 6.283 1.00 90.19 86 SER A N 1
ATOM 713 C CA . SER A 1 86 ? -8.488 -2.399 7.601 1.00 90.19 86 SER A CA 1
ATOM 714 C C . SER A 1 86 ? -9.527 -1.462 8.241 1.00 90.19 86 SER A C 1
ATOM 716 O O . SER A 1 86 ? -10.525 -1.928 8.799 1.00 90.19 86 SER A O 1
ATOM 718 N N . LEU A 1 87 ? -9.345 -0.142 8.125 1.00 89.50 87 LEU A N 1
ATOM 719 C CA . LEU A 1 87 ? -10.343 0.831 8.582 1.00 89.50 87 LEU A CA 1
ATOM 720 C C . LEU A 1 87 ? -11.663 0.699 7.811 1.00 89.50 87 LEU A C 1
ATOM 722 O O . LEU A 1 87 ? -12.728 0.745 8.425 1.00 89.50 87 LEU A O 1
ATOM 726 N N . LEU A 1 88 ? -11.607 0.469 6.496 1.00 91.88 88 LEU A N 1
ATOM 727 C CA . LEU A 1 88 ? -12.792 0.224 5.673 1.00 91.88 88 LEU A CA 1
ATOM 728 C C . LEU A 1 88 ? -13.522 -1.051 6.099 1.00 91.88 88 LEU A C 1
ATOM 730 O O . LEU A 1 88 ? -14.739 -1.028 6.229 1.00 91.88 88 LEU A O 1
ATOM 734 N N . ILE A 1 89 ? -12.807 -2.144 6.379 1.00 91.81 89 ILE A N 1
ATOM 735 C CA . ILE A 1 89 ? -13.415 -3.390 6.869 1.00 91.81 89 ILE A CA 1
ATOM 736 C C . ILE A 1 89 ? -14.104 -3.151 8.214 1.00 91.81 89 ILE A C 1
ATOM 738 O O . ILE A 1 89 ? -15.252 -3.554 8.392 1.00 91.81 89 ILE A O 1
ATOM 742 N N . ARG A 1 90 ? -13.445 -2.458 9.151 1.00 88.75 90 ARG A N 1
ATOM 743 C CA . ARG A 1 90 ? -14.047 -2.082 10.442 1.00 88.75 90 ARG A CA 1
ATOM 744 C C . ARG A 1 90 ? -15.311 -1.244 10.246 1.00 88.75 90 ARG A C 1
ATOM 746 O O . ARG A 1 90 ? -16.328 -1.524 10.876 1.00 88.75 90 ARG A O 1
ATOM 753 N N . PHE A 1 91 ? -15.262 -0.259 9.351 1.00 89.88 91 PHE A N 1
ATOM 754 C CA . PHE A 1 91 ? -16.404 0.588 9.024 1.00 89.88 91 PHE A CA 1
ATOM 755 C C . PHE A 1 91 ? -17.554 -0.212 8.395 1.00 89.88 91 PHE A C 1
ATOM 757 O O . PHE A 1 91 ? -18.695 -0.087 8.832 1.00 89.88 91 PHE A O 1
ATOM 764 N N . CYS A 1 92 ? -17.262 -1.094 7.436 1.00 91.69 92 CYS A N 1
ATOM 765 C CA . CYS A 1 92 ? -18.242 -1.983 6.813 1.00 91.69 92 CYS A CA 1
ATOM 766 C C . CYS A 1 92 ? -18.876 -2.943 7.824 1.00 91.69 92 CYS A C 1
ATOM 768 O O . CYS A 1 92 ? -20.089 -3.125 7.808 1.00 91.69 92 CYS A O 1
ATOM 770 N N . LEU A 1 93 ? -18.088 -3.531 8.728 1.00 92.06 93 LEU A N 1
ATOM 771 C CA . LEU A 1 93 ? -18.598 -4.406 9.787 1.00 92.06 93 LEU A CA 1
ATOM 772 C C . LEU A 1 93 ? -19.487 -3.645 10.771 1.00 92.06 93 LEU A C 1
ATOM 774 O O . LEU A 1 93 ? -20.536 -4.151 11.168 1.00 92.06 93 LEU A O 1
ATOM 778 N N . PHE A 1 94 ? -19.097 -2.426 11.145 1.00 90.12 94 PHE A N 1
ATOM 779 C CA . PHE A 1 94 ? -19.916 -1.557 11.985 1.00 90.12 94 PHE A CA 1
ATOM 780 C C . PHE A 1 94 ? -21.240 -1.202 11.299 1.00 90.12 94 PHE A C 1
ATOM 782 O O . PHE A 1 94 ? -22.303 -1.316 11.907 1.00 90.12 94 PHE A O 1
ATOM 789 N N . TYR A 1 95 ? -21.186 -0.829 10.020 1.00 91.62 95 TYR A N 1
ATOM 790 C CA . TYR A 1 95 ? -22.365 -0.517 9.220 1.00 91.62 95 TYR A CA 1
ATOM 791 C C . TYR A 1 95 ? -23.287 -1.733 9.056 1.00 91.62 95 TYR A C 1
ATOM 793 O O . TYR A 1 95 ? -24.489 -1.634 9.284 1.00 91.62 95 TYR A O 1
ATOM 801 N N . SER A 1 96 ? -22.723 -2.903 8.745 1.00 93.62 96 SER A N 1
ATOM 802 C CA . SER A 1 96 ? -23.472 -4.155 8.616 1.00 93.62 96 SER A CA 1
ATOM 803 C C . SER A 1 96 ? -24.137 -4.567 9.926 1.00 93.62 96 SER A C 1
ATOM 805 O O . SER A 1 96 ? -25.286 -4.984 9.896 1.00 93.62 96 SER A O 1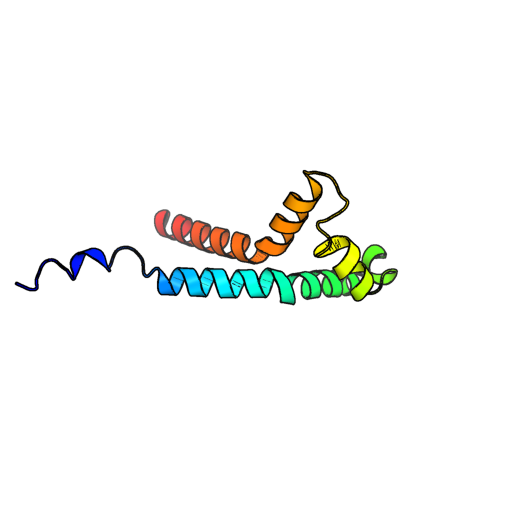
ATOM 807 N N . ARG A 1 97 ? -23.456 -4.417 11.070 1.00 91.19 97 ARG A N 1
ATOM 808 C CA . ARG A 1 97 ? -24.037 -4.695 12.392 1.00 91.19 97 ARG A CA 1
ATOM 809 C C . ARG A 1 97 ? -25.152 -3.717 12.758 1.00 91.19 97 ARG A C 1
ATOM 811 O O . ARG A 1 97 ? -26.051 -4.087 13.492 1.00 91.19 97 ARG A O 1
ATOM 818 N N . ARG A 1 98 ? -25.074 -2.469 12.294 1.00 85.75 98 ARG A N 1
ATOM 819 C CA . ARG A 1 98 ? -26.094 -1.449 12.565 1.00 85.75 98 ARG A CA 1
ATOM 820 C C . ARG A 1 98 ? -27.368 -1.647 11.736 1.00 85.75 98 ARG A C 1
ATOM 822 O O . ARG A 1 98 ? -28.426 -1.200 12.161 1.00 85.75 98 ARG A O 1
ATOM 829 N N . ASN A 1 99 ? -27.250 -2.277 10.569 1.00 75.25 99 ASN A N 1
ATOM 830 C CA . ASN A 1 99 ? -28.359 -2.542 9.650 1.00 75.25 99 ASN A CA 1
ATOM 831 C C . ASN A 1 99 ? -28.954 -3.959 9.779 1.00 75.25 99 ASN A C 1
ATOM 833 O O . ASN A 1 99 ? -29.849 -4.294 9.004 1.00 75.25 99 ASN A O 1
ATOM 837 N N . ALA A 1 100 ? -28.436 -4.784 10.693 1.00 63.09 100 ALA A N 1
ATOM 838 C CA . ALA A 1 100 ? -28.937 -6.119 11.022 1.00 63.09 100 ALA A CA 1
ATOM 839 C C . ALA A 1 100 ? -29.729 -6.073 12.333 1.00 63.09 100 ALA A C 1
ATOM 841 O O . ALA A 1 100 ? -30.731 -6.813 12.426 1.00 63.09 100 ALA A O 1
#

Secondary structure (DSSP, 8-state):
--SSSSTTSSS--HHHHHHHHHHHHHHHHHHHHHHHHHHHHHTT-HHHHSS-HHHHIIIIII--SSSTTHHHHHHHHHHTHHHHHHHHHHHHHHHHHH--